Protein AF-A0A2K3KXG5-F1 (afdb_monomer_lite)

Secondary structure (DSSP, 8-state):
--HHHHHHHHHHHHHHHHHHHHT--HHHHHHHHHHHHHHHHHHHHHH---HHHHHHHHHHHHHHHHHHHHHHHHHHHHTTHHHHHHTTTT-HHHHHHHHHHHHHH-------TT--TTHHHHHS---S-HHHHHHHHSPPPHHHHHHHHHHS-TTSPP-TTS--HHHHHH-

Sequence (171 aa):
MFILSKKLKILKDKLKIWNKDCFGNVHNHVISAEQKLHQIQIQIQHNGHTEALLNEEKLASAQYEDALNRQEVYWKEKARVNWHLEGDRNTKYFHRIAKIKSSTKFINSLQDGEHDSSLAEEVIPNLVTEETNALMTMLPSHDEIKAAVFALNKDSAPGPDGFGAFFFQHY

Radius of gyration: 31.45 Å; chains: 1; bounding box: 68×53×79 Å

Organism: Trifolium pratense (NCBI:txid57577)

Foldseek 3Di:
DPPVVVVVVVVVVVVVVVCCVPVNDLVVQLVVLVVQLVVLVVCCVPVNDDPVSVVSNVVSVVSNVVSVVVVVVVVCVVVVVVCVVPQVPPDPVVVVVVVVVCVVPDDPDDDDDPDDPPVCVVPDPPPQDPVNVVVVPDDDDPVRVVVVLQPDDQPDQDDPVRDGSVVVVPD

Structure (mmCIF, N/CA/C/O backbone):
data_AF-A0A2K3KXG5-F1
#
_entry.id   AF-A0A2K3KXG5-F1
#
loop_
_atom_site.group_PDB
_atom_site.id
_atom_site.type_symbol
_atom_site.label_atom_id
_atom_site.label_alt_id
_atom_site.label_comp_id
_atom_site.label_asym_id
_atom_site.label_entity_id
_atom_site.label_seq_id
_atom_site.pdbx_PDB_ins_code
_atom_site.Cartn_x
_atom_site.Cartn_y
_atom_site.Cartn_z
_atom_site.occupancy
_atom_site.B_iso_or_equiv
_atom_site.auth_seq_id
_atom_site.auth_comp_id
_atom_site.auth_asym_id
_atom_site.auth_atom_id
_atom_site.pdbx_PDB_model_num
ATOM 1 N N . MET A 1 1 ? 1.152 17.400 -26.419 1.00 50.75 1 MET A N 1
ATOM 2 C CA . MET A 1 1 ? 0.385 16.323 -25.744 1.00 50.75 1 MET A CA 1
ATOM 3 C C . MET A 1 1 ? 0.220 16.633 -24.248 1.00 50.75 1 MET A C 1
ATOM 5 O O . MET A 1 1 ? 1.093 16.263 -23.481 1.00 50.75 1 MET A O 1
ATOM 9 N N . PHE A 1 2 ? -0.841 17.322 -23.792 1.00 63.09 2 PHE A N 1
ATOM 10 C CA . PHE A 1 2 ? -0.910 17.755 -22.370 1.00 63.09 2 PHE A CA 1
ATOM 11 C C . PHE A 1 2 ? -2.288 17.694 -21.687 1.00 63.09 2 PHE A C 1
ATOM 13 O O . PHE A 1 2 ? -2.407 18.038 -20.514 1.00 63.09 2 PHE A O 1
ATOM 20 N N . ILE A 1 3 ? -3.346 17.235 -22.363 1.00 80.31 3 ILE A N 1
ATOM 21 C CA . ILE A 1 3 ? -4.693 17.218 -21.760 1.00 80.31 3 ILE A CA 1
ATOM 22 C C . ILE A 1 3 ? -4.778 16.173 -20.638 1.00 80.31 3 ILE A C 1
ATOM 24 O O . ILE A 1 3 ? -5.280 16.473 -19.556 1.00 80.31 3 ILE A O 1
ATOM 28 N N . LEU A 1 4 ? -4.249 14.965 -20.863 1.00 81.19 4 LEU A N 1
ATOM 29 C CA . LEU A 1 4 ? -4.287 13.887 -19.871 1.00 81.19 4 LEU A CA 1
ATOM 30 C C . LEU A 1 4 ? -3.442 14.216 -18.634 1.00 81.19 4 LEU A C 1
ATOM 32 O O . LEU A 1 4 ? -3.935 14.087 -17.518 1.00 81.19 4 LEU A O 1
ATOM 36 N N . SER A 1 5 ? -2.208 14.701 -18.807 1.00 84.31 5 SER A N 1
ATOM 37 C CA . SER A 1 5 ? -1.347 15.062 -17.671 1.00 84.31 5 SER A CA 1
ATOM 38 C C . SER A 1 5 ? -1.942 16.206 -16.844 1.00 84.31 5 SER A C 1
ATOM 40 O O . SER A 1 5 ? -1.919 16.148 -15.614 1.00 84.31 5 SER A O 1
ATOM 42 N N . LYS A 1 6 ? -2.562 17.202 -17.494 1.00 87.44 6 LYS A N 1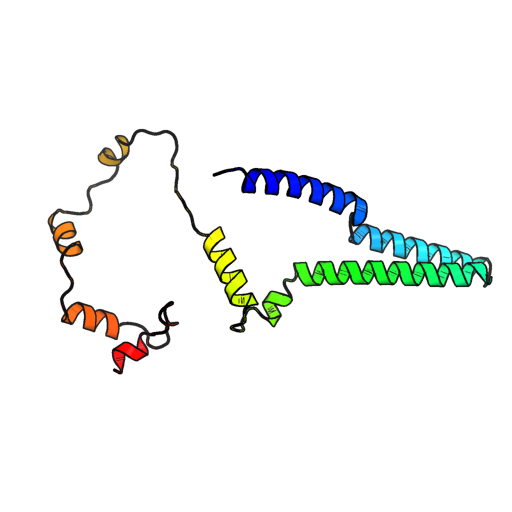
ATOM 43 C CA . LYS A 1 6 ? -3.263 18.300 -16.813 1.00 87.44 6 LYS A CA 1
ATOM 44 C C . LYS A 1 6 ? -4.486 17.801 -16.036 1.00 87.44 6 LYS A C 1
ATOM 46 O O . LYS A 1 6 ? -4.651 18.175 -14.876 1.00 87.44 6 LYS A O 1
ATOM 51 N N . LYS A 1 7 ? -5.296 16.909 -16.622 1.00 90.62 7 LYS A N 1
ATOM 52 C CA . LYS A 1 7 ? -6.433 16.269 -15.931 1.00 90.62 7 LYS A CA 1
ATOM 53 C C . LYS A 1 7 ? -5.981 15.429 -14.731 1.00 90.62 7 LYS A C 1
ATOM 55 O O . LYS A 1 7 ? -6.563 15.557 -13.658 1.00 90.62 7 LYS A O 1
ATOM 60 N N . LEU A 1 8 ? -4.918 14.635 -14.876 1.00 90.06 8 LEU A N 1
ATOM 61 C CA . LEU A 1 8 ? -4.349 13.838 -13.782 1.00 90.06 8 LEU A CA 1
ATOM 62 C C . LEU A 1 8 ? -3.800 14.714 -12.648 1.00 90.06 8 LEU A C 1
ATOM 64 O O . LEU A 1 8 ? -3.947 14.360 -11.480 1.00 90.06 8 LEU A O 1
ATOM 68 N N . LYS A 1 9 ? -3.210 15.873 -12.966 1.00 91.00 9 LYS A N 1
ATOM 69 C CA . LYS A 1 9 ? -2.715 16.820 -11.957 1.00 91.00 9 LYS A CA 1
ATOM 70 C C . LYS A 1 9 ? -3.858 17.418 -11.131 1.00 91.00 9 LYS A C 1
ATOM 72 O O . LYS A 1 9 ? -3.789 17.392 -9.909 1.00 91.00 9 LYS A O 1
ATOM 77 N N . ILE A 1 10 ? -4.934 17.854 -11.788 1.00 93.25 10 ILE A N 1
ATOM 78 C CA . ILE A 1 10 ? -6.139 18.357 -11.106 1.00 93.25 10 ILE A CA 1
ATOM 79 C C . ILE A 1 10 ? -6.761 17.262 -10.230 1.00 93.25 10 ILE A C 1
ATOM 81 O O . ILE A 1 10 ? -7.108 17.510 -9.075 1.00 93.25 10 ILE A O 1
ATOM 85 N N . LEU A 1 11 ? -6.866 16.037 -10.757 1.00 93.44 11 LEU A N 1
ATOM 86 C CA . LEU A 1 11 ? -7.389 14.896 -10.007 1.00 93.44 11 LEU A CA 1
ATOM 87 C C . LEU A 1 11 ? -6.541 14.602 -8.765 1.00 93.44 11 LEU A C 1
ATOM 89 O O . LEU A 1 11 ? -7.092 14.395 -7.689 1.00 93.44 11 LEU A O 1
ATOM 93 N N . LYS A 1 12 ? -5.209 14.630 -8.888 1.00 92.38 12 LYS A N 1
ATOM 94 C CA . LYS A 1 12 ? -4.288 14.418 -7.764 1.00 92.38 12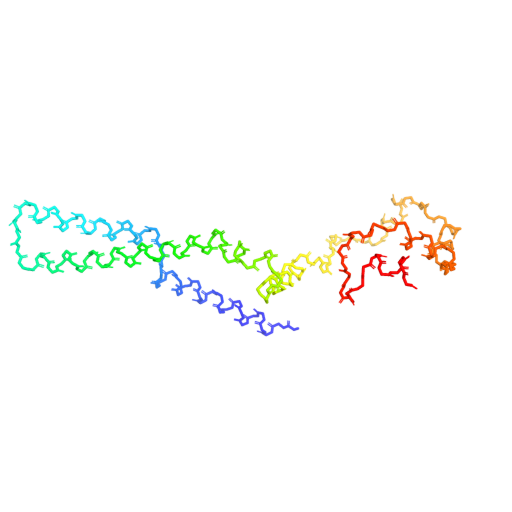 LYS A CA 1
ATOM 95 C C . LYS A 1 12 ? -4.557 15.391 -6.617 1.00 92.38 12 LYS A C 1
ATOM 97 O O . LYS A 1 12 ? -4.557 14.970 -5.464 1.00 92.38 12 LYS A O 1
ATOM 102 N N . ASP A 1 13 ? -4.795 16.664 -6.915 1.00 91.06 13 ASP A N 1
ATOM 103 C CA . ASP A 1 13 ? -5.061 17.662 -5.877 1.00 91.06 13 ASP A CA 1
ATOM 104 C C . ASP A 1 13 ? -6.420 17.432 -5.202 1.00 91.06 13 ASP A C 1
ATOM 106 O O . ASP A 1 13 ? -6.518 17.504 -3.977 1.00 91.06 13 ASP A O 1
ATOM 110 N N . LYS A 1 14 ? -7.449 17.045 -5.967 1.00 92.88 14 LYS A N 1
ATOM 111 C CA . LYS A 1 14 ? -8.751 16.651 -5.402 1.00 92.88 14 LYS A CA 1
ATOM 112 C C . LYS A 1 14 ? -8.653 15.402 -4.523 1.00 92.88 14 LYS A C 1
ATOM 114 O O . LYS A 1 14 ? -9.223 15.386 -3.437 1.00 92.88 14 LYS A O 1
ATOM 119 N N . LEU A 1 15 ? -7.881 14.399 -4.944 1.00 91.00 15 LEU A N 1
ATOM 120 C CA . LEU A 1 15 ? -7.647 13.181 -4.164 1.00 91.00 15 LEU A CA 1
ATOM 121 C C . LEU A 1 15 ? -6.873 13.453 -2.871 1.00 91.00 15 LEU A C 1
ATOM 123 O O . LEU A 1 15 ? -7.139 12.808 -1.865 1.00 91.00 15 LEU A O 1
ATOM 127 N N . LYS A 1 16 ? -5.945 14.418 -2.861 1.00 88.88 16 LYS A N 1
ATOM 128 C CA . LYS A 1 16 ? -5.244 14.818 -1.630 1.00 88.88 16 LYS A CA 1
ATOM 129 C C . LYS A 1 16 ? -6.185 15.431 -0.599 1.00 88.88 16 LYS A C 1
ATOM 131 O O . LYS A 1 16 ? -6.054 15.121 0.581 1.00 88.88 16 LYS A O 1
ATOM 136 N N . ILE A 1 17 ? -7.095 16.298 -1.045 1.00 91.06 17 ILE A N 1
ATOM 137 C CA . ILE A 1 17 ? -8.101 16.916 -0.173 1.00 91.06 17 ILE A CA 1
ATOM 138 C C . ILE A 1 17 ? -9.011 15.825 0.389 1.00 91.06 17 ILE A C 1
ATOM 140 O O . ILE A 1 17 ? -9.089 15.667 1.600 1.00 91.06 17 ILE A O 1
ATOM 144 N N . TRP A 1 18 ? -9.569 14.982 -0.484 1.00 91.69 18 TRP A N 1
ATOM 145 C CA . TRP A 1 18 ? -10.402 13.852 -0.072 1.00 91.69 18 TRP A CA 1
ATOM 146 C C . TRP A 1 18 ? -9.689 12.907 0.905 1.00 91.69 18 TRP A C 1
ATOM 148 O O . TRP A 1 18 ? -10.272 12.498 1.904 1.00 91.69 18 TRP A O 1
ATOM 158 N N . ASN A 1 19 ? -8.405 12.609 0.679 1.00 88.31 19 ASN A N 1
ATOM 159 C CA . ASN A 1 19 ? -7.619 11.790 1.597 1.00 88.31 19 ASN A CA 1
ATOM 160 C C . ASN A 1 19 ? -7.508 12.430 2.989 1.00 88.31 19 ASN A C 1
ATOM 162 O O . ASN A 1 19 ? -7.645 11.744 3.998 1.00 88.31 19 ASN A O 1
ATOM 166 N N . LYS A 1 20 ? -7.277 13.745 3.049 1.00 85.69 20 LYS A N 1
ATOM 167 C CA . LYS A 1 20 ? -7.187 14.469 4.319 1.00 85.69 20 LYS A CA 1
ATOM 168 C C . LYS A 1 20 ? -8.535 14.509 5.043 1.00 85.69 20 LYS A C 1
ATOM 170 O O . LYS A 1 20 ? -8.552 14.306 6.252 1.00 85.69 20 LYS A O 1
ATOM 175 N N . ASP A 1 21 ? -9.621 14.736 4.312 1.00 84.19 21 ASP A N 1
ATOM 176 C CA . ASP A 1 21 ? -10.955 14.916 4.888 1.00 84.19 21 ASP A CA 1
ATOM 177 C C . ASP A 1 21 ? -11.588 13.586 5.326 1.00 84.19 21 ASP A C 1
ATOM 179 O O . ASP A 1 21 ? -12.248 13.532 6.360 1.00 84.19 21 ASP A O 1
ATOM 183 N N . CYS A 1 22 ? -11.380 12.502 4.569 1.00 79.88 22 CYS A N 1
ATOM 184 C CA . CYS A 1 22 ? -11.986 11.199 4.861 1.00 79.88 22 CYS A CA 1
ATOM 185 C C . CYS A 1 22 ? -11.103 10.271 5.705 1.00 79.88 22 CYS A C 1
ATOM 187 O O . CYS A 1 22 ? -11.632 9.548 6.546 1.00 79.88 22 CYS A O 1
ATOM 189 N N . PHE A 1 23 ? -9.785 10.250 5.477 1.00 76.94 23 PHE A N 1
ATOM 190 C CA . PHE A 1 23 ? -8.878 9.298 6.141 1.00 76.94 23 PHE A CA 1
ATOM 191 C C . PHE A 1 23 ? -7.921 9.952 7.132 1.00 76.94 23 PHE A C 1
ATOM 193 O O . PHE A 1 23 ? -7.421 9.268 8.023 1.00 76.94 23 PHE A O 1
ATOM 200 N N . GLY A 1 24 ? -7.650 11.251 6.974 1.00 83.69 24 GLY A N 1
ATOM 201 C CA . GLY A 1 24 ? -6.822 12.014 7.898 1.00 83.69 24 GLY A CA 1
ATOM 202 C C . GLY A 1 24 ? -5.463 11.365 8.173 1.00 83.69 24 GLY A C 1
ATOM 203 O O . GLY A 1 24 ? -4.810 10.813 7.283 1.00 83.69 24 GLY A O 1
ATOM 204 N N . ASN A 1 25 ? -5.011 11.460 9.425 1.00 87.06 25 ASN A N 1
ATOM 205 C CA . ASN A 1 25 ? -3.826 10.746 9.889 1.00 87.06 25 ASN A CA 1
ATOM 206 C C . ASN A 1 25 ? -4.256 9.464 10.606 1.00 87.06 25 ASN A C 1
ATOM 208 O O . ASN A 1 25 ? -4.727 9.514 11.740 1.00 87.06 25 ASN A O 1
ATOM 212 N N . VAL A 1 26 ? -4.024 8.323 9.954 1.00 88.38 26 VAL A N 1
ATOM 213 C CA . VAL A 1 26 ? -4.365 6.984 10.461 1.00 88.38 26 VAL A CA 1
ATOM 214 C C . VAL A 1 26 ? -3.802 6.726 11.866 1.00 88.38 26 VAL A C 1
ATOM 216 O O . VAL A 1 26 ? -4.482 6.132 12.692 1.00 88.38 26 VAL A O 1
ATOM 219 N N . HIS A 1 27 ? -2.610 7.238 12.185 1.00 89.81 27 HIS A N 1
ATOM 220 C CA . HIS A 1 27 ? -2.001 7.075 13.512 1.00 89.81 27 HIS A CA 1
ATOM 221 C C . HIS A 1 27 ? -2.763 7.864 14.577 1.00 89.81 27 HIS A C 1
ATOM 223 O O . HIS A 1 27 ? -3.024 7.353 15.661 1.00 89.81 27 HIS A O 1
ATOM 229 N N . ASN A 1 28 ? -3.172 9.094 14.251 1.00 90.69 28 ASN A N 1
ATOM 230 C CA . ASN A 1 28 ? -3.960 9.914 15.166 1.00 90.69 28 ASN A CA 1
ATOM 231 C C . ASN A 1 28 ? -5.335 9.286 15.411 1.00 90.69 28 ASN A C 1
ATOM 233 O O . ASN A 1 28 ? -5.823 9.342 16.532 1.00 90.69 28 ASN A O 1
ATOM 237 N N . HIS A 1 29 ? -5.935 8.656 14.396 1.00 90.12 29 HIS A N 1
ATOM 238 C CA . HIS A 1 29 ? -7.206 7.949 14.558 1.00 90.12 29 HIS A CA 1
ATOM 239 C C . HIS A 1 29 ? -7.111 6.788 15.554 1.00 90.12 29 HIS A C 1
ATOM 241 O O . HIS A 1 29 ? -8.002 6.662 16.390 1.00 90.12 29 HIS A O 1
ATOM 247 N N . VAL A 1 30 ? -6.029 6.000 15.517 1.00 93.44 30 VAL A N 1
ATOM 248 C CA . VAL A 1 30 ? -5.778 4.935 16.507 1.00 93.44 30 VAL A CA 1
ATOM 249 C C . VAL A 1 30 ? -5.651 5.527 17.910 1.00 93.44 30 VAL A C 1
ATOM 251 O O . VAL A 1 30 ? -6.376 5.106 18.804 1.00 93.44 30 VAL A O 1
ATOM 254 N N . ILE A 1 31 ? -4.822 6.563 18.078 1.00 94.38 31 ILE A N 1
ATOM 255 C CA . ILE A 1 31 ? -4.610 7.223 19.378 1.00 94.38 31 ILE A CA 1
ATOM 256 C C . ILE A 1 31 ? -5.929 7.776 19.937 1.00 94.38 31 ILE A C 1
ATOM 258 O O . ILE A 1 31 ? -6.252 7.571 21.103 1.00 94.38 31 ILE A O 1
ATOM 262 N N . SER A 1 32 ? -6.722 8.469 19.116 1.00 94.06 32 SER A N 1
ATOM 263 C CA . SER A 1 32 ? -8.001 9.034 19.557 1.00 94.06 32 SER A CA 1
ATOM 264 C C . SER A 1 32 ? -9.037 7.958 19.897 1.00 94.06 32 SER A C 1
ATOM 266 O O . SER A 1 32 ? -9.796 8.130 20.852 1.00 94.06 32 SER A O 1
ATOM 268 N N . ALA A 1 33 ? -9.086 6.857 19.141 1.00 94.00 33 ALA A N 1
ATOM 269 C CA . ALA A 1 33 ? -9.995 5.747 19.419 1.00 94.00 33 ALA A CA 1
ATOM 270 C C . ALA A 1 33 ? -9.599 4.994 20.701 1.00 94.00 33 ALA A C 1
ATOM 272 O O . ALA A 1 33 ? -10.470 4.701 21.521 1.00 94.00 33 ALA A O 1
ATOM 273 N N . GLU A 1 34 ? -8.300 4.770 20.916 1.00 95.19 34 GLU A N 1
ATOM 274 C CA . GLU A 1 34 ? -7.748 4.183 22.142 1.00 95.19 34 GLU A CA 1
ATOM 275 C C . GLU A 1 34 ? -8.087 5.038 23.365 1.00 95.19 34 GLU A C 1
ATOM 277 O O . GLU A 1 34 ? -8.638 4.543 24.347 1.00 95.19 34 GLU A O 1
ATOM 282 N N . GLN A 1 35 ? -7.835 6.348 23.283 1.00 96.19 35 GLN A N 1
ATOM 283 C CA . GLN A 1 35 ? -8.158 7.289 24.354 1.00 96.19 35 GLN A CA 1
ATOM 284 C C . GLN A 1 35 ? -9.653 7.273 24.681 1.00 96.19 35 GLN A C 1
ATOM 286 O O . GLN A 1 35 ? -10.019 7.241 25.853 1.00 96.19 35 GLN A O 1
ATOM 291 N N . LYS A 1 36 ? -10.525 7.260 23.666 1.00 94.94 36 LYS A N 1
ATOM 292 C CA . LYS A 1 36 ? -11.978 7.203 23.863 1.00 94.94 36 LYS A CA 1
ATOM 293 C C . LYS A 1 36 ? -12.410 5.913 24.567 1.00 94.94 36 LYS A C 1
ATOM 295 O O . LYS A 1 36 ? -13.197 5.984 25.509 1.00 94.94 36 LYS A O 1
ATOM 300 N N . LEU A 1 37 ? -11.886 4.762 24.143 1.00 94.25 37 LEU A N 1
ATOM 301 C CA . LEU A 1 37 ? -12.158 3.478 24.791 1.00 94.25 37 LEU A CA 1
ATOM 302 C C . LEU A 1 37 ? -11.674 3.482 26.246 1.00 94.25 37 LEU A C 1
ATOM 304 O O . LEU A 1 37 ? -12.423 3.106 27.145 1.00 94.25 37 LEU A O 1
ATOM 308 N N . HIS A 1 38 ? -10.464 3.985 26.489 1.00 95.75 38 HIS A N 1
ATOM 309 C CA . HIS A 1 38 ? -9.897 4.074 27.829 1.00 95.75 38 HIS A CA 1
ATOM 310 C C . HIS A 1 38 ? -10.730 4.969 28.760 1.00 95.75 38 HIS A C 1
ATOM 312 O O . HIS A 1 38 ? -10.975 4.607 29.909 1.00 95.75 38 HIS A O 1
ATOM 318 N N . GLN A 1 39 ? -11.232 6.106 28.266 1.00 95.06 39 GLN A N 1
ATOM 319 C CA . GLN A 1 39 ? -12.122 6.974 29.046 1.00 95.06 39 GLN A CA 1
ATOM 320 C C . GLN A 1 39 ? -13.421 6.263 29.447 1.00 95.06 39 GLN A C 1
ATOM 322 O O . GLN A 1 39 ? -13.846 6.376 30.596 1.00 95.06 39 GLN A O 1
ATOM 327 N N . ILE A 1 40 ? -14.030 5.495 28.539 1.00 92.44 40 ILE A N 1
ATOM 328 C CA . ILE A 1 40 ? -15.245 4.720 28.840 1.00 92.44 40 ILE A CA 1
ATOM 329 C C . ILE A 1 40 ? -14.945 3.631 29.882 1.00 92.44 40 ILE A C 1
ATOM 331 O O . ILE A 1 40 ? -15.712 3.449 30.826 1.00 92.44 40 ILE A O 1
ATOM 335 N N . GLN A 1 41 ? -13.799 2.956 29.777 1.00 91.94 41 GLN A N 1
ATOM 336 C CA . GLN A 1 41 ? -13.375 1.950 30.758 1.00 91.94 41 GLN A CA 1
ATOM 337 C C . GLN A 1 41 ? -13.155 2.550 32.154 1.00 91.94 41 GLN A C 1
ATOM 339 O O . GLN A 1 41 ? -13.587 1.963 33.147 1.00 91.94 41 GLN A O 1
ATOM 344 N N . ILE A 1 42 ? -12.563 3.747 32.241 1.00 93.75 42 ILE A N 1
ATOM 345 C CA . ILE A 1 42 ? -12.434 4.493 33.504 1.00 93.75 42 ILE A CA 1
ATOM 346 C C . ILE A 1 42 ? -13.819 4.821 34.083 1.00 93.75 42 ILE A C 1
ATOM 348 O O . ILE A 1 42 ? -14.050 4.645 35.280 1.00 93.75 42 ILE A O 1
ATOM 352 N N . GLN A 1 43 ? -14.765 5.266 33.251 1.00 91.44 43 GLN A N 1
ATOM 353 C CA . GLN A 1 43 ? -16.132 5.553 33.702 1.00 91.44 43 GLN A CA 1
ATOM 354 C C . GLN A 1 43 ? -16.831 4.305 34.246 1.00 91.44 43 GLN A C 1
ATOM 356 O O . GLN A 1 43 ? -17.485 4.382 35.286 1.00 91.44 43 GLN A O 1
ATOM 361 N N . ILE A 1 44 ? -16.652 3.152 33.598 1.00 91.12 44 ILE A N 1
ATOM 362 C CA . ILE A 1 44 ? -17.175 1.865 34.073 1.00 91.12 44 ILE A CA 1
ATOM 363 C C . ILE A 1 44 ? -16.553 1.486 35.424 1.00 91.12 44 ILE A C 1
ATOM 365 O O . ILE A 1 44 ? -17.266 1.035 36.320 1.00 91.12 44 ILE A O 1
ATOM 369 N N . GLN A 1 45 ? -15.247 1.707 35.601 1.00 89.81 45 GLN A N 1
ATOM 370 C CA . GLN A 1 45 ? -14.549 1.406 36.852 1.00 89.81 45 GLN A CA 1
ATOM 371 C C . GLN A 1 45 ? -15.070 2.241 38.034 1.00 89.81 45 GLN A C 1
ATOM 373 O O . GLN A 1 45 ? -15.173 1.722 39.145 1.00 89.81 45 GLN A O 1
ATOM 378 N N . HIS A 1 46 ? -15.398 3.517 37.812 1.00 89.75 46 HIS A N 1
ATOM 379 C CA . HIS A 1 46 ? -15.877 4.409 38.874 1.00 89.75 46 HIS A CA 1
ATOM 380 C C . HIS A 1 46 ? -17.387 4.318 39.128 1.00 89.75 46 HIS A C 1
ATOM 382 O O . HIS A 1 46 ? -17.806 4.360 40.284 1.00 89.75 46 HIS A O 1
ATOM 388 N N . ASN A 1 47 ? -18.199 4.190 38.076 1.00 84.31 47 ASN A N 1
ATOM 389 C CA . ASN A 1 47 ? -19.660 4.295 38.169 1.00 84.31 47 ASN A CA 1
ATOM 390 C C . ASN A 1 47 ? -20.369 2.929 38.139 1.00 84.31 47 ASN A C 1
ATOM 392 O O . ASN A 1 47 ? -21.584 2.865 38.330 1.00 84.31 47 ASN A O 1
ATOM 396 N N . GLY A 1 48 ? -19.629 1.840 37.909 1.00 80.00 48 GLY A N 1
ATOM 397 C CA . GLY A 1 48 ? -20.169 0.493 37.757 1.00 80.00 48 GLY A CA 1
ATOM 398 C C . GLY A 1 48 ? -20.778 0.232 36.375 1.00 80.00 48 GLY A C 1
ATOM 399 O O . GLY A 1 48 ? -20.917 1.116 35.528 1.00 80.00 48 GLY A O 1
ATOM 400 N N . HIS A 1 49 ? -21.149 -1.025 36.127 1.00 81.44 49 HIS A N 1
ATOM 401 C CA . HIS A 1 49 ? -21.693 -1.449 34.837 1.00 81.44 49 HIS A CA 1
ATOM 402 C C . HIS A 1 49 ? -23.153 -1.010 34.669 1.00 81.44 49 HIS A C 1
ATOM 404 O O . HIS A 1 49 ? -24.062 -1.594 35.253 1.00 81.44 49 HIS A O 1
ATOM 410 N N . THR A 1 50 ? -23.376 -0.008 33.819 1.00 89.25 50 THR A N 1
ATOM 411 C CA . THR A 1 50 ? -24.705 0.338 33.290 1.00 89.25 50 THR A CA 1
ATOM 412 C C . THR A 1 50 ? -24.833 -0.195 31.863 1.00 89.25 50 THR A C 1
ATOM 414 O O . THR A 1 50 ? -23.857 -0.188 31.116 1.00 89.25 50 THR A O 1
ATOM 417 N N . GLU A 1 51 ? -26.027 -0.623 31.451 1.00 88.31 51 GLU A N 1
ATOM 418 C CA . GLU A 1 51 ? -26.274 -1.157 30.100 1.00 88.31 51 GLU A CA 1
ATOM 419 C C . GLU A 1 51 ? -25.862 -0.175 28.985 1.00 88.31 51 GLU A C 1
ATOM 421 O O . GLU A 1 51 ? -25.270 -0.577 27.984 1.00 88.31 51 GLU A O 1
ATOM 426 N N . ALA A 1 52 ? -26.087 1.127 29.193 1.00 90.06 52 ALA A N 1
ATOM 427 C CA . ALA A 1 52 ? -25.638 2.178 28.282 1.00 90.06 52 ALA A CA 1
ATOM 428 C C . ALA A 1 52 ? -24.106 2.203 28.123 1.00 90.06 52 ALA A C 1
ATOM 430 O O . ALA A 1 52 ? -23.612 2.163 26.999 1.00 90.06 52 ALA A O 1
ATOM 431 N N . LEU A 1 53 ? -23.357 2.178 29.233 1.00 89.38 53 LEU A N 1
ATOM 432 C CA . LEU A 1 53 ? -21.888 2.175 29.217 1.00 89.38 53 LEU A CA 1
ATOM 433 C C . LEU A 1 53 ? -21.322 0.901 28.580 1.00 89.38 53 LEU A C 1
ATOM 435 O O . LEU A 1 53 ? -20.325 0.962 27.868 1.00 89.38 53 LEU A O 1
ATOM 439 N N . LEU A 1 54 ? -21.977 -0.245 28.784 1.00 88.19 54 LEU A N 1
ATOM 440 C CA . LEU A 1 54 ? -21.577 -1.507 28.159 1.00 88.19 54 LEU A CA 1
ATOM 441 C C . LEU A 1 54 ? -21.740 -1.462 26.629 1.00 88.19 54 LEU A C 1
ATOM 443 O O . LEU A 1 54 ? -20.911 -1.986 25.886 1.00 88.19 54 LEU A O 1
ATOM 447 N N . ASN A 1 55 ? -22.812 -0.834 26.141 1.00 92.31 55 ASN A N 1
ATOM 448 C CA . ASN A 1 55 ? -23.028 -0.648 24.707 1.00 92.31 55 ASN A CA 1
ATOM 449 C C . ASN A 1 55 ? -22.049 0.374 24.111 1.00 92.31 55 ASN A C 1
ATOM 451 O O . ASN A 1 55 ? -21.533 0.155 23.012 1.00 92.31 55 ASN A O 1
ATOM 455 N N . GLU A 1 56 ? -21.753 1.456 24.834 1.00 92.31 56 GLU A N 1
ATOM 456 C CA . GLU A 1 56 ? -20.744 2.438 24.427 1.00 92.31 56 GLU A CA 1
ATOM 457 C C . GLU A 1 56 ? -19.337 1.836 24.370 1.00 92.31 56 GLU A C 1
ATOM 459 O O . GLU A 1 56 ? -18.613 2.083 23.405 1.00 92.31 56 GLU A O 1
ATOM 464 N N . GLU A 1 57 ? -18.967 0.999 25.341 1.00 93.75 57 GLU A N 1
ATOM 465 C CA . GLU A 1 57 ? -17.691 0.281 25.346 1.00 93.75 57 GLU A CA 1
ATOM 466 C C . GLU A 1 57 ? -17.576 -0.649 24.134 1.00 93.75 57 GLU A C 1
ATOM 468 O O . GLU A 1 57 ? -16.579 -0.598 23.412 1.00 93.75 57 GLU A O 1
ATOM 473 N N . LYS A 1 58 ? -18.613 -1.450 23.849 1.00 94.69 58 LYS A N 1
ATOM 474 C CA . LYS A 1 58 ? -18.635 -2.325 22.664 1.00 94.69 58 LYS A CA 1
ATOM 475 C C . LYS A 1 58 ? -18.439 -1.534 21.373 1.00 94.69 58 LYS A C 1
ATOM 477 O O . LYS A 1 58 ? -17.652 -1.940 20.518 1.00 94.69 58 LYS A O 1
ATOM 482 N N . LEU A 1 59 ? -19.130 -0.402 21.232 1.00 95.31 59 LEU A N 1
ATOM 483 C CA . LEU A 1 59 ? -19.003 0.452 20.053 1.00 95.31 59 LEU A CA 1
ATOM 484 C C . LEU A 1 59 ? -17.601 1.067 19.949 1.00 95.31 59 LEU A C 1
ATOM 486 O O . LEU A 1 59 ? -17.022 1.088 18.863 1.00 95.31 59 LEU A O 1
ATOM 490 N N . ALA A 1 60 ? -17.047 1.559 21.058 1.00 94.62 60 ALA A N 1
ATOM 491 C CA . ALA A 1 60 ? -15.704 2.132 21.094 1.00 94.62 60 ALA A CA 1
ATOM 492 C C . ALA A 1 60 ? -14.623 1.082 20.796 1.00 94.62 60 ALA A C 1
ATOM 494 O O . ALA A 1 60 ? -13.679 1.378 20.067 1.00 94.62 60 ALA A O 1
ATOM 495 N N . SER A 1 61 ? -14.797 -0.146 21.286 1.00 95.75 61 SER A N 1
ATOM 496 C CA . SER A 1 61 ? -13.914 -1.278 21.000 1.00 95.75 61 SER A CA 1
ATOM 497 C C . SER A 1 61 ? -13.912 -1.622 19.508 1.00 95.75 61 SER A C 1
ATOM 499 O O . SER A 1 61 ? -12.852 -1.660 18.888 1.00 95.75 61 SER A O 1
ATOM 501 N N . ALA A 1 62 ? -15.094 -1.724 18.888 1.00 96.75 62 ALA A N 1
ATOM 502 C CA . ALA A 1 62 ? -15.207 -1.945 17.445 1.00 96.75 62 ALA A CA 1
ATOM 503 C C . ALA A 1 62 ? -14.578 -0.801 16.620 1.00 96.75 62 ALA A C 1
ATOM 505 O O . ALA A 1 62 ? -13.929 -1.043 15.604 1.00 96.75 62 ALA A O 1
ATOM 506 N N . GLN A 1 63 ? -14.736 0.454 17.061 1.00 94.94 63 GLN A N 1
ATOM 507 C CA . GLN A 1 63 ? -14.102 1.615 16.418 1.00 94.94 63 GLN A CA 1
ATOM 508 C C . GLN A 1 63 ? -12.573 1.579 16.533 1.00 94.94 63 GLN A C 1
ATOM 510 O O . GLN A 1 63 ? -11.877 1.944 15.584 1.00 94.94 63 GLN A O 1
ATOM 515 N N . TYR A 1 64 ? -12.049 1.149 17.680 1.00 95.44 64 TYR A N 1
ATOM 516 C CA . TYR A 1 64 ? -10.615 1.003 17.898 1.00 95.44 64 TYR A CA 1
ATOM 517 C C . TYR A 1 64 ? -10.023 -0.128 17.047 1.00 95.44 64 TYR A C 1
ATOM 519 O O . TYR A 1 64 ? -8.999 0.073 16.393 1.00 95.44 64 TYR A O 1
ATOM 527 N N . GLU A 1 65 ? -10.703 -1.272 16.970 1.00 96.19 65 GLU A N 1
ATOM 528 C CA . GLU A 1 65 ? -10.302 -2.397 16.120 1.00 96.19 65 GLU A CA 1
ATOM 529 C C . GLU A 1 65 ? -10.276 -2.011 14.631 1.00 96.19 65 GLU A C 1
ATOM 531 O O . GLU A 1 65 ? -9.302 -2.289 13.929 1.00 96.19 65 GLU A O 1
ATOM 536 N N . ASP A 1 66 ? -11.292 -1.293 14.142 1.00 94.31 66 ASP A N 1
ATOM 537 C CA . ASP A 1 66 ? -11.305 -0.779 12.767 1.00 94.31 66 ASP A CA 1
ATOM 538 C C . ASP A 1 66 ? -10.145 0.204 12.506 1.00 94.31 66 ASP A C 1
ATOM 540 O O . ASP A 1 66 ? -9.481 0.135 11.467 1.00 94.31 66 ASP A O 1
ATOM 544 N N . ALA A 1 67 ? -9.830 1.086 13.461 1.00 94.06 67 ALA A N 1
ATOM 545 C CA . ALA A 1 67 ? -8.686 1.991 13.346 1.00 94.06 67 ALA A CA 1
ATOM 546 C C . ALA A 1 67 ? -7.345 1.232 13.281 1.00 94.06 67 ALA A C 1
ATOM 548 O O . ALA A 1 67 ? -6.494 1.570 12.449 1.00 94.06 67 ALA A O 1
ATOM 549 N N . LEU A 1 68 ? -7.171 0.190 14.102 1.00 94.06 68 LEU A N 1
ATOM 550 C CA . LEU A 1 68 ? -5.989 -0.679 14.078 1.00 94.06 68 LEU A CA 1
ATOM 551 C C . LEU A 1 68 ? -5.859 -1.430 12.751 1.00 94.06 68 LEU A C 1
ATOM 553 O O . LEU A 1 68 ? -4.785 -1.415 12.149 1.00 94.06 68 LEU A O 1
ATOM 557 N N . ASN A 1 69 ? -6.949 -2.009 12.244 1.00 94.75 69 ASN A N 1
ATOM 558 C CA . ASN A 1 69 ? -6.961 -2.704 10.954 1.00 94.75 69 ASN A CA 1
ATOM 559 C C . ASN A 1 69 ? -6.523 -1.777 9.811 1.00 94.75 69 ASN A C 1
ATOM 561 O O . ASN A 1 69 ? -5.702 -2.148 8.967 1.00 94.75 69 ASN A O 1
ATOM 565 N N . ARG A 1 70 ? -7.002 -0.528 9.799 1.00 91.69 70 ARG A N 1
ATOM 566 C CA . ARG A 1 70 ? -6.563 0.476 8.814 1.00 91.69 70 ARG A CA 1
ATOM 567 C C . ARG A 1 70 ? -5.071 0.791 8.940 1.00 91.69 70 ARG A C 1
ATOM 569 O O . ARG A 1 70 ? -4.389 0.925 7.922 1.00 91.69 70 ARG A O 1
ATOM 576 N N . GLN A 1 71 ? -4.555 0.903 10.164 1.00 92.06 71 GLN A N 1
ATOM 577 C CA . GLN A 1 71 ? -3.129 1.128 10.407 1.00 92.06 71 GLN A CA 1
ATOM 578 C C . GLN A 1 71 ? -2.274 -0.065 9.957 1.00 92.06 71 GLN A C 1
ATOM 580 O O . GLN A 1 71 ? -1.219 0.129 9.350 1.00 92.06 71 GLN A O 1
ATOM 585 N N . GLU A 1 72 ? -2.736 -1.290 10.195 1.00 92.25 72 GLU A N 1
ATOM 586 C CA . GLU A 1 72 ? -2.064 -2.508 9.748 1.00 92.25 72 GLU A CA 1
ATOM 587 C C . GLU A 1 72 ? -1.979 -2.562 8.217 1.00 92.25 72 GLU A C 1
ATOM 589 O O . GLU A 1 72 ? -0.902 -2.792 7.662 1.00 92.25 72 GLU A O 1
ATOM 594 N N . VAL A 1 73 ? -3.087 -2.290 7.518 1.00 90.75 73 VAL A N 1
ATOM 595 C CA . VAL A 1 73 ? -3.113 -2.225 6.046 1.00 90.75 73 VAL A CA 1
ATOM 596 C C . VAL A 1 73 ? -2.138 -1.165 5.530 1.00 90.75 73 VAL A C 1
ATOM 598 O O . VAL A 1 73 ? -1.341 -1.450 4.634 1.00 90.75 73 VAL A O 1
ATOM 601 N N . TYR A 1 74 ? -2.126 0.024 6.140 1.00 90.38 74 TYR A N 1
ATOM 602 C CA . TYR A 1 74 ? -1.173 1.082 5.799 1.00 90.38 74 TYR A CA 1
ATOM 603 C C . TYR A 1 74 ? 0.289 0.614 5.929 1.00 90.38 74 TYR A C 1
ATOM 605 O O . TYR A 1 74 ? 1.110 0.859 5.035 1.00 90.38 74 TYR A O 1
ATOM 613 N N . TRP A 1 75 ? 0.629 -0.098 7.008 1.00 89.00 75 TRP A N 1
ATOM 614 C CA . TRP A 1 75 ? 1.981 -0.624 7.204 1.00 89.00 75 TRP A CA 1
ATOM 615 C C . TRP A 1 75 ? 2.325 -1.772 6.257 1.00 89.00 75 TRP A C 1
ATOM 617 O O . TRP A 1 75 ? 3.449 -1.802 5.753 1.00 89.00 75 TRP A O 1
ATOM 627 N N . LYS A 1 76 ? 1.379 -2.662 5.937 1.00 89.31 76 LYS A N 1
ATOM 628 C CA . LYS A 1 76 ? 1.569 -3.723 4.928 1.00 89.31 76 LYS A CA 1
ATOM 629 C C . LYS A 1 76 ? 1.930 -3.140 3.562 1.00 89.31 76 LYS A C 1
ATOM 631 O O . LYS A 1 76 ? 2.857 -3.622 2.902 1.00 89.31 76 LYS A O 1
ATOM 636 N N . GLU A 1 77 ? 1.249 -2.071 3.151 1.00 86.44 77 GLU A N 1
ATOM 637 C CA . GLU A 1 77 ? 1.574 -1.366 1.908 1.00 86.44 77 GLU A CA 1
ATOM 638 C C . GLU A 1 77 ? 2.957 -0.706 1.971 1.00 86.44 77 GLU A C 1
ATOM 640 O O . GLU A 1 77 ? 3.769 -0.868 1.052 1.00 86.44 77 GLU A O 1
ATOM 645 N N . LYS A 1 78 ? 3.265 -0.000 3.067 1.00 85.62 78 LYS A N 1
ATOM 646 C CA . LYS A 1 78 ? 4.564 0.667 3.269 1.00 85.62 78 LYS A CA 1
ATOM 647 C C . LYS A 1 78 ? 5.739 -0.304 3.292 1.00 85.62 78 LYS A C 1
ATOM 649 O O . LYS A 1 78 ? 6.768 -0.011 2.684 1.00 85.62 78 LYS A O 1
ATOM 654 N N . ALA A 1 79 ? 5.567 -1.455 3.933 1.00 83.75 79 ALA A N 1
ATOM 655 C CA . ALA A 1 79 ? 6.545 -2.535 3.979 1.00 83.75 79 ALA A CA 1
ATOM 656 C C . ALA A 1 79 ? 6.670 -3.290 2.643 1.00 83.75 79 ALA A C 1
ATOM 658 O O . ALA A 1 79 ? 7.510 -4.176 2.520 1.00 83.75 79 ALA A O 1
ATOM 659 N N . ARG A 1 80 ? 5.868 -2.939 1.624 1.00 84.12 80 ARG A N 1
ATOM 660 C CA . ARG A 1 80 ? 5.866 -3.572 0.296 1.00 84.12 80 ARG A CA 1
ATOM 661 C C . ARG A 1 80 ? 5.678 -5.089 0.366 1.00 84.12 80 ARG A C 1
ATOM 663 O O . ARG A 1 80 ? 6.295 -5.821 -0.405 1.00 84.12 80 ARG A O 1
ATOM 670 N N . VAL A 1 81 ? 4.786 -5.560 1.237 1.00 82.81 81 VAL A N 1
ATOM 671 C CA . VAL A 1 81 ? 4.534 -6.999 1.438 1.00 82.81 81 VAL A CA 1
ATOM 672 C C . VAL A 1 81 ? 4.226 -7.718 0.117 1.00 82.81 81 VAL A C 1
ATOM 674 O O . VAL A 1 81 ? 4.780 -8.781 -0.141 1.00 82.81 81 VAL A O 1
ATOM 677 N N . ASN A 1 82 ? 3.455 -7.103 -0.785 1.00 78.31 82 ASN A N 1
ATOM 678 C CA . ASN A 1 82 ? 3.162 -7.693 -2.099 1.00 78.31 82 ASN A CA 1
ATOM 679 C C . ASN A 1 82 ? 4.413 -7.872 -2.972 1.00 78.31 82 ASN A C 1
ATOM 681 O O . ASN A 1 82 ? 4.501 -8.837 -3.721 1.00 78.31 82 ASN A O 1
ATOM 685 N N . TRP A 1 83 ? 5.408 -6.988 -2.865 1.00 79.00 83 TRP A N 1
ATOM 686 C CA . TRP A 1 83 ? 6.693 -7.201 -3.531 1.00 79.00 83 TRP A CA 1
ATOM 687 C C . TRP A 1 83 ? 7.449 -8.386 -2.927 1.00 79.00 83 TRP A C 1
ATOM 689 O O . TRP A 1 83 ? 8.024 -9.165 -3.673 1.00 79.00 83 TRP A O 1
ATOM 699 N N . HIS A 1 84 ? 7.415 -8.573 -1.608 1.00 73.88 84 HIS A N 1
ATOM 700 C CA . HIS A 1 84 ? 8.028 -9.750 -0.988 1.00 73.88 84 HIS A CA 1
ATOM 701 C C . HIS A 1 84 ? 7.314 -11.062 -1.343 1.00 73.88 84 HIS A C 1
ATOM 703 O O . HIS A 1 84 ? 7.974 -12.080 -1.514 1.00 73.88 84 HIS A O 1
ATOM 709 N N . LEU A 1 85 ? 5.987 -11.048 -1.495 1.00 79.12 85 LEU A N 1
ATOM 710 C CA . LEU A 1 85 ? 5.207 -12.251 -1.812 1.00 79.12 85 LEU A CA 1
ATOM 711 C C . LEU A 1 85 ? 5.207 -12.603 -3.308 1.00 79.12 85 LEU A C 1
ATOM 713 O O . LEU A 1 85 ? 5.256 -13.779 -3.674 1.00 79.12 85 LEU A O 1
ATOM 717 N N . GLU A 1 86 ? 5.124 -11.595 -4.176 1.00 76.94 86 GLU A N 1
ATOM 718 C CA . GLU A 1 86 ? 4.898 -11.778 -5.615 1.00 76.94 86 GLU A CA 1
ATOM 719 C C . GLU A 1 86 ? 6.045 -11.269 -6.495 1.00 76.94 86 GLU A C 1
ATOM 721 O O . GLU A 1 86 ? 6.030 -11.524 -7.699 1.00 76.94 86 GLU A O 1
ATOM 726 N N . GLY A 1 87 ? 7.011 -10.537 -5.934 1.00 74.38 87 GLY A N 1
ATOM 727 C CA . GLY A 1 87 ? 8.054 -9.833 -6.684 1.00 74.38 87 GLY A CA 1
ATOM 728 C C . GLY A 1 87 ? 9.198 -10.716 -7.171 1.00 74.38 87 GLY A C 1
ATOM 729 O O . GLY A 1 87 ? 9.642 -10.519 -8.290 1.00 74.38 87 GLY A O 1
ATOM 730 N N . ASP A 1 88 ? 9.641 -11.711 -6.402 1.00 72.50 88 ASP A N 1
ATOM 731 C CA . ASP A 1 88 ? 10.719 -12.616 -6.856 1.00 72.50 88 ASP A CA 1
ATOM 732 C C . ASP A 1 88 ? 10.192 -13.760 -7.736 1.00 72.50 88 ASP A C 1
ATOM 734 O O . ASP A 1 88 ? 10.941 -14.483 -8.391 1.00 72.50 88 ASP A O 1
ATOM 738 N N . ARG A 1 89 ? 8.869 -13.920 -7.778 1.00 73.81 89 ARG A N 1
ATOM 739 C CA . ARG A 1 89 ? 8.186 -14.866 -8.656 1.00 73.81 89 ARG A CA 1
ATOM 740 C C . ARG A 1 89 ? 7.887 -14.180 -9.983 1.00 73.81 89 ARG A C 1
ATOM 742 O O . ARG A 1 89 ? 7.568 -12.996 -10.012 1.00 73.81 89 ARG A O 1
ATOM 749 N N . ASN A 1 90 ? 7.888 -14.942 -11.076 1.00 81.00 90 ASN A N 1
ATOM 750 C CA . ASN A 1 90 ? 7.593 -14.445 -12.424 1.00 81.00 90 ASN A CA 1
ATOM 751 C C . ASN A 1 90 ? 6.090 -14.140 -12.630 1.00 81.00 90 ASN A C 1
ATOM 753 O O . ASN A 1 90 ? 5.418 -14.674 -13.511 1.00 81.00 90 ASN A O 1
ATOM 757 N N . THR A 1 91 ? 5.516 -13.344 -11.732 1.00 87.00 91 THR A N 1
ATOM 758 C CA . THR A 1 91 ? 4.099 -13.008 -11.689 1.00 87.00 91 THR A CA 1
ATOM 759 C C . THR A 1 91 ? 3.806 -11.805 -12.579 1.00 87.00 91 THR A C 1
ATOM 761 O O . THR A 1 91 ? 4.667 -10.982 -12.904 1.00 87.00 91 THR A O 1
ATOM 764 N N . LYS A 1 92 ? 2.524 -11.628 -12.917 1.00 86.44 92 LYS A N 1
ATOM 765 C CA . LYS A 1 92 ? 2.051 -10.405 -13.586 1.00 86.44 92 LYS A CA 1
ATOM 766 C C . LYS A 1 92 ? 2.375 -9.144 -12.772 1.00 86.44 92 LYS A C 1
ATOM 768 O O . LYS A 1 92 ? 2.587 -8.084 -13.361 1.00 86.44 92 LYS A O 1
ATOM 773 N N . TYR A 1 93 ? 2.408 -9.251 -11.441 1.00 83.62 93 TYR A N 1
ATOM 774 C CA . TYR A 1 93 ? 2.771 -8.157 -10.546 1.00 83.62 93 TYR A CA 1
ATOM 775 C C . TYR A 1 93 ? 4.240 -7.755 -10.720 1.00 83.62 93 TYR A C 1
ATOM 777 O O . TYR A 1 93 ? 4.510 -6.577 -10.977 1.00 83.62 93 TYR A O 1
ATOM 785 N N . PHE A 1 94 ? 5.168 -8.720 -10.685 1.00 84.38 94 PHE A N 1
ATOM 786 C CA . PHE A 1 94 ? 6.596 -8.480 -10.915 1.00 84.38 94 PHE A CA 1
ATOM 787 C C . PHE A 1 94 ? 6.841 -7.746 -12.236 1.00 84.38 94 PHE A C 1
ATOM 789 O O . PHE A 1 94 ? 7.406 -6.649 -12.241 1.00 84.38 94 PHE A O 1
ATOM 796 N N . HIS A 1 95 ? 6.336 -8.287 -13.350 1.00 88.00 95 HIS A N 1
ATOM 797 C CA . HIS A 1 95 ? 6.549 -7.687 -14.669 1.00 88.00 95 HIS A CA 1
ATOM 798 C C . HIS A 1 95 ? 5.956 -6.280 -14.788 1.00 88.00 95 HIS A C 1
ATOM 800 O O . HIS A 1 95 ? 6.565 -5.393 -15.393 1.00 88.00 95 HIS A O 1
ATOM 806 N N . ARG A 1 96 ? 4.785 -6.034 -14.183 1.00 86.38 96 ARG A N 1
ATOM 807 C CA . ARG A 1 96 ? 4.170 -4.700 -14.163 1.00 86.38 96 ARG A CA 1
ATOM 808 C C . ARG A 1 96 ? 5.048 -3.698 -13.414 1.00 86.38 96 ARG A C 1
ATOM 810 O O . ARG A 1 96 ? 5.301 -2.610 -13.931 1.00 86.38 96 ARG A O 1
ATOM 817 N N . ILE A 1 97 ? 5.523 -4.054 -12.222 1.00 85.38 97 ILE A N 1
ATOM 818 C CA . ILE A 1 97 ? 6.384 -3.182 -11.414 1.00 85.38 97 ILE A CA 1
ATOM 819 C C . ILE A 1 97 ? 7.743 -2.965 -12.090 1.00 85.38 97 ILE A C 1
ATOM 821 O O . ILE A 1 97 ? 8.229 -1.834 -12.103 1.00 85.38 97 ILE A O 1
ATOM 825 N N . ALA A 1 98 ? 8.340 -4.000 -12.687 1.00 84.56 98 ALA A N 1
ATOM 826 C CA . ALA A 1 98 ? 9.591 -3.893 -13.439 1.00 84.56 98 ALA A CA 1
ATOM 827 C C . ALA A 1 98 ? 9.459 -2.915 -14.618 1.00 84.56 98 ALA A C 1
ATOM 829 O O . ALA A 1 98 ? 10.297 -2.025 -14.775 1.00 84.56 98 ALA A O 1
ATOM 830 N N . LYS A 1 99 ? 8.357 -2.997 -15.377 1.00 87.06 99 LYS A N 1
ATOM 831 C CA . LYS A 1 99 ? 8.053 -2.066 -16.473 1.00 87.06 99 LYS A CA 1
ATOM 832 C C . LYS A 1 99 ? 7.896 -0.622 -15.988 1.00 87.06 99 LYS A C 1
ATOM 834 O O . LYS A 1 99 ? 8.464 0.284 -16.594 1.00 87.06 99 LYS A O 1
ATOM 839 N N . ILE A 1 100 ? 7.172 -0.399 -14.885 1.00 85.62 100 ILE A N 1
ATOM 840 C CA . ILE A 1 100 ? 7.029 0.939 -14.282 1.00 85.62 100 ILE A CA 1
ATOM 841 C C . ILE A 1 100 ? 8.400 1.474 -13.858 1.00 85.62 100 ILE A C 1
ATOM 843 O O . ILE A 1 100 ? 8.756 2.585 -14.239 1.00 85.62 100 ILE A O 1
ATOM 847 N N . LYS A 1 101 ? 9.191 0.679 -13.122 1.00 84.69 101 LYS A N 1
ATOM 848 C CA . LYS A 1 101 ? 10.535 1.069 -12.667 1.00 84.69 101 LYS A CA 1
ATOM 849 C C . LYS A 1 101 ? 11.436 1.431 -13.847 1.00 84.69 101 LYS A C 1
ATOM 851 O O . LYS A 1 101 ? 12.045 2.495 -13.810 1.00 84.69 101 LYS A O 1
ATOM 856 N N . SER A 1 102 ? 11.480 0.590 -14.881 1.00 82.00 102 SER A N 1
ATOM 857 C CA . SER A 1 102 ? 12.253 0.837 -16.104 1.00 82.00 102 SER A CA 1
ATOM 858 C C . SER A 1 102 ? 11.837 2.152 -16.769 1.00 82.00 102 SER A C 1
ATOM 860 O O . SER A 1 102 ? 12.686 3.006 -16.990 1.00 82.00 102 SER A O 1
ATOM 862 N N . SER A 1 103 ? 10.533 2.387 -16.951 1.00 80.44 103 SER A N 1
ATOM 863 C CA . SER A 1 103 ? 10.025 3.635 -17.536 1.00 80.44 103 SER A CA 1
ATOM 864 C C . SER A 1 103 ? 10.330 4.875 -16.686 1.00 80.44 103 SER A C 1
ATOM 866 O O . SER A 1 103 ? 10.6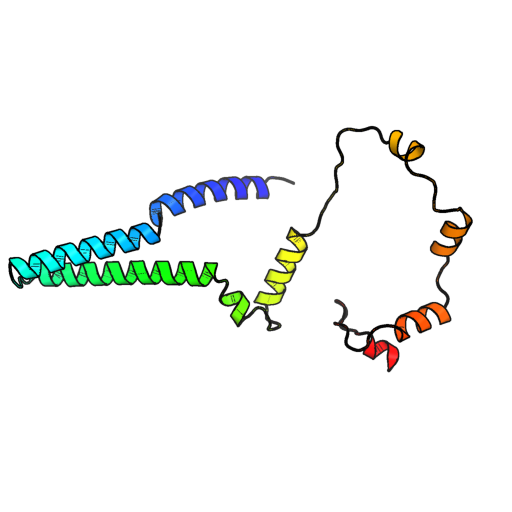52 5.918 -17.241 1.00 80.44 103 SER A O 1
ATOM 868 N N . THR A 1 104 ? 10.247 4.785 -15.355 1.00 78.00 104 THR A N 1
ATOM 869 C CA . THR A 1 104 ? 10.525 5.929 -14.462 1.00 78.00 104 THR A CA 1
ATOM 870 C C . THR A 1 104 ? 12.009 6.235 -14.293 1.00 78.00 104 THR A C 1
ATOM 872 O O . THR A 1 104 ? 12.358 7.367 -13.978 1.00 78.00 104 THR A O 1
ATOM 875 N N . LYS A 1 105 ? 12.876 5.231 -14.464 1.00 74.94 105 LYS A N 1
ATOM 876 C CA . LYS A 1 105 ? 14.336 5.383 -14.385 1.00 74.94 105 LYS A CA 1
ATOM 877 C C . LYS A 1 105 ? 14.966 5.742 -15.726 1.00 74.94 105 LYS A C 1
ATOM 879 O O . LYS A 1 105 ? 16.158 6.021 -15.774 1.00 74.94 105 LYS A O 1
ATOM 884 N N . PHE A 1 106 ? 14.186 5.703 -16.799 1.00 76.31 106 PHE A N 1
ATOM 885 C CA . PHE A 1 106 ? 14.662 6.053 -18.118 1.00 76.31 106 PHE A CA 1
ATOM 886 C C . PHE A 1 106 ? 14.895 7.568 -18.188 1.00 76.31 106 PHE A C 1
ATOM 888 O O . PHE A 1 106 ? 13.958 8.364 -18.092 1.00 76.31 106 PHE A O 1
ATOM 895 N N . ILE A 1 107 ? 16.161 7.964 -18.308 1.00 70.38 107 ILE A N 1
ATOM 896 C CA . ILE A 1 107 ? 16.554 9.358 -18.506 1.00 70.38 107 ILE A CA 1
ATOM 897 C C . ILE A 1 107 ? 16.249 9.699 -19.966 1.00 70.38 107 ILE A C 1
ATOM 899 O O . ILE A 1 107 ? 16.949 9.258 -20.869 1.00 70.38 107 ILE A O 1
ATOM 903 N N . ASN A 1 108 ? 15.171 10.451 -20.196 1.00 64.50 108 ASN A N 1
ATOM 904 C CA . ASN A 1 108 ? 14.733 10.822 -21.548 1.00 64.50 108 ASN A CA 1
ATOM 905 C C . ASN A 1 108 ? 15.625 11.889 -22.208 1.00 64.50 108 ASN A C 1
ATOM 907 O O . ASN A 1 108 ? 15.599 12.028 -23.425 1.00 64.50 108 ASN A O 1
ATOM 911 N N . SER A 1 109 ? 16.356 12.681 -21.424 1.00 58.84 109 SER A N 1
ATOM 912 C CA . SER A 1 109 ? 17.252 13.733 -21.909 1.00 58.84 109 SER A CA 1
ATOM 913 C C . SER A 1 109 ? 18.152 14.190 -20.762 1.00 58.84 109 SER A C 1
ATOM 915 O O . SER A 1 109 ? 17.707 14.291 -19.617 1.00 58.84 109 SER A O 1
ATOM 917 N N . LEU A 1 110 ? 19.419 14.444 -21.082 1.00 64.06 110 LEU A N 1
ATOM 918 C CA . LEU A 1 110 ? 20.322 15.246 -20.266 1.00 64.06 110 LEU A CA 1
ATOM 919 C C . LEU A 1 110 ? 20.294 16.659 -20.858 1.00 64.06 110 LEU A C 1
ATOM 921 O O . LEU A 1 110 ? 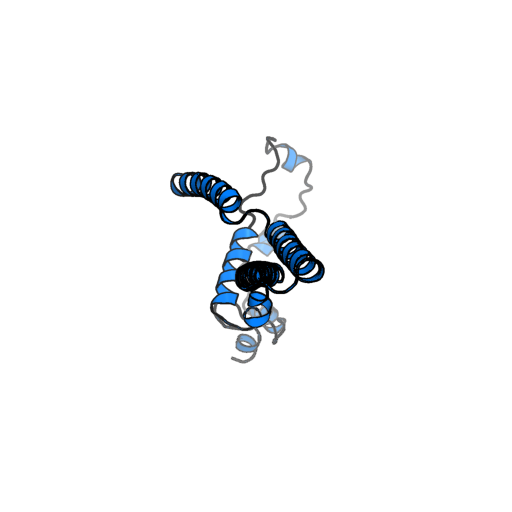20.377 16.804 -22.076 1.00 64.06 110 LEU A O 1
ATOM 925 N N . GLN A 1 111 ? 20.107 17.677 -20.024 1.00 52.91 111 GLN A N 1
ATOM 926 C CA . GLN A 1 111 ? 20.109 19.074 -20.448 1.00 52.91 111 GLN A CA 1
ATOM 927 C C . GLN A 1 111 ? 21.143 19.811 -19.603 1.00 52.91 111 GLN A C 1
ATOM 929 O O . GLN A 1 111 ? 20.991 19.884 -18.383 1.00 52.91 111 GLN A O 1
ATOM 934 N N . ASP A 1 112 ? 22.188 20.316 -20.253 1.00 57.84 112 ASP A N 1
ATOM 935 C CA . ASP A 1 112 ? 23.242 21.108 -19.625 1.00 57.84 112 ASP A CA 1
ATOM 936 C C . ASP A 1 112 ? 23.093 22.575 -20.046 1.00 57.84 112 ASP A C 1
ATOM 938 O O . ASP A 1 112 ? 23.555 22.961 -21.110 1.00 57.84 112 ASP A O 1
ATOM 942 N N . GLY A 1 113 ? 22.367 23.357 -19.236 1.00 58.78 113 GLY A N 1
ATOM 943 C CA . GLY A 1 113 ? 22.274 24.821 -19.341 1.00 58.78 113 GLY A CA 1
ATOM 944 C C . GLY A 1 113 ? 21.840 25.415 -20.693 1.00 58.78 113 GLY A C 1
ATOM 945 O O . GLY A 1 113 ? 21.533 24.721 -21.656 1.00 58.78 113 GLY A O 1
ATOM 946 N N . GLU A 1 114 ? 21.773 26.748 -20.756 1.00 65.69 114 GLU A N 1
ATOM 947 C CA . GLU A 1 114 ? 21.807 27.487 -22.025 1.00 65.69 114 GLU A CA 1
ATOM 948 C C . GLU A 1 114 ? 23.272 27.805 -22.332 1.00 65.69 114 GLU A C 1
ATOM 950 O O . GLU A 1 114 ? 23.737 28.899 -22.022 1.00 65.69 114 GLU A O 1
ATOM 955 N N . HIS A 1 115 ? 24.032 26.855 -22.878 1.00 54.72 115 HIS A N 1
ATOM 956 C CA . HIS A 1 115 ? 25.370 27.169 -23.370 1.00 54.72 115 HIS A CA 1
ATOM 957 C C . HIS A 1 115 ? 25.666 26.566 -24.741 1.00 54.72 115 HIS A C 1
ATOM 959 O O . HIS A 1 115 ? 25.330 25.432 -25.066 1.00 54.72 115 HIS A O 1
ATOM 965 N N . ASP A 1 116 ? 26.252 27.453 -25.534 1.00 56.66 116 ASP A N 1
ATOM 966 C CA . ASP A 1 116 ? 26.648 27.378 -26.924 1.00 56.66 116 ASP A CA 1
ATOM 967 C C . ASP A 1 116 ? 27.516 26.144 -27.207 1.00 56.66 116 ASP A C 1
ATOM 969 O O . ASP A 1 116 ? 28.475 25.856 -26.489 1.00 56.66 116 ASP A O 1
ATOM 973 N N . SER A 1 117 ? 27.184 25.416 -28.274 1.00 54.84 117 SER A N 1
ATOM 974 C CA . SER A 1 117 ? 27.803 24.137 -28.657 1.00 54.84 117 SER A CA 1
ATOM 975 C C . SER A 1 117 ? 29.269 24.270 -29.119 1.00 54.84 117 SER A C 1
ATOM 977 O O . SER A 1 117 ? 29.850 23.290 -29.577 1.00 54.84 117 SER A O 1
ATOM 979 N N . SER A 1 118 ? 29.854 25.467 -29.016 1.00 54.28 118 SER A N 1
ATOM 980 C CA . SER A 1 118 ? 31.182 25.856 -29.501 1.00 54.28 118 SER A CA 1
ATOM 981 C C . SER A 1 118 ? 32.316 25.597 -28.497 1.00 54.28 118 SER A C 1
ATOM 983 O O . SER A 1 118 ? 33.449 25.369 -28.907 1.00 54.28 118 SER A O 1
ATOM 985 N N . LEU A 1 119 ? 32.037 25.556 -27.186 1.00 53.12 119 LEU A N 1
ATOM 986 C CA . LEU A 1 119 ? 33.067 25.324 -26.154 1.00 53.12 119 LEU A CA 1
ATOM 987 C C . LEU A 1 119 ? 33.475 23.847 -26.005 1.00 53.12 119 LEU A C 1
ATOM 989 O O . LEU A 1 119 ? 34.546 23.548 -25.478 1.00 53.12 119 LEU A O 1
ATOM 993 N N . ALA A 1 120 ? 32.632 22.913 -26.453 1.00 54.53 120 ALA A N 1
ATOM 994 C CA . ALA A 1 120 ? 32.903 21.481 -26.336 1.00 54.53 120 ALA A CA 1
ATOM 995 C C . ALA A 1 120 ? 34.053 21.024 -27.255 1.00 54.53 120 ALA A C 1
ATOM 997 O O . ALA A 1 120 ? 34.807 20.131 -26.880 1.00 54.53 120 ALA A O 1
ATOM 998 N N . GLU A 1 121 ? 34.227 21.653 -28.420 1.00 54.53 121 GLU A N 1
ATOM 999 C CA . GLU A 1 121 ? 35.278 21.292 -29.382 1.00 54.53 121 GLU A CA 1
ATOM 1000 C C . GLU A 1 121 ? 36.673 21.799 -28.975 1.00 54.53 121 GLU A C 1
ATOM 1002 O O . GLU A 1 121 ? 37.668 21.171 -29.326 1.00 54.53 121 GLU A O 1
ATOM 1007 N N . GLU A 1 122 ? 36.772 22.882 -28.191 1.00 57.00 122 GLU A N 1
ATOM 1008 C CA . GLU A 1 122 ? 38.066 23.425 -27.736 1.00 57.00 122 GLU A CA 1
ATOM 1009 C C . GLU A 1 122 ? 38.598 22.764 -26.453 1.00 57.00 122 GLU A C 1
ATOM 1011 O O . GLU A 1 122 ? 39.810 22.729 -26.232 1.00 57.00 122 GLU A O 1
ATOM 1016 N N . VAL A 1 123 ? 37.715 22.237 -25.596 1.00 61.09 123 VAL A N 1
ATOM 1017 C CA . VAL A 1 123 ? 38.094 21.685 -24.278 1.00 61.09 123 VAL A CA 1
ATOM 1018 C C . VAL A 1 123 ? 38.207 20.158 -24.290 1.00 61.09 123 VAL A C 1
ATOM 1020 O O . VAL A 1 123 ? 38.922 19.595 -23.459 1.00 61.09 123 VAL A O 1
ATOM 1023 N N . ILE A 1 124 ? 37.535 19.468 -25.219 1.00 65.62 124 ILE A N 1
ATOM 1024 C CA . ILE A 1 124 ? 37.563 18.005 -25.294 1.00 65.62 124 ILE A CA 1
ATOM 1025 C C . ILE A 1 124 ? 38.695 17.576 -26.236 1.00 65.62 124 ILE A C 1
ATOM 1027 O O . ILE A 1 124 ? 38.572 17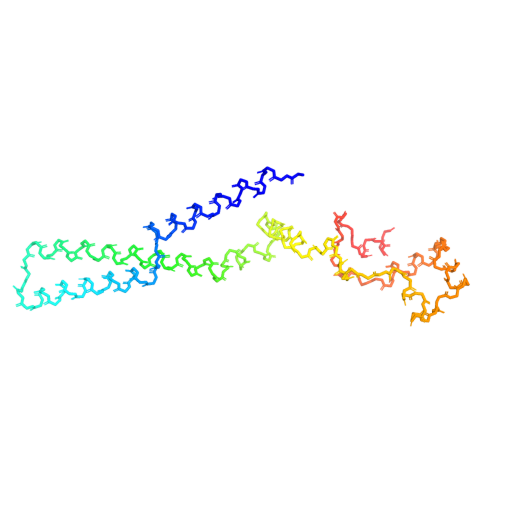.736 -27.450 1.00 65.62 124 ILE A O 1
ATOM 1031 N N . PRO A 1 125 ? 39.803 17.008 -25.722 1.00 66.19 125 PRO A N 1
ATOM 1032 C CA . PRO A 1 125 ? 40.849 16.481 -26.585 1.00 66.19 125 PRO A CA 1
ATOM 1033 C C . PRO A 1 125 ? 40.274 15.408 -27.518 1.00 66.19 125 PRO A C 1
ATOM 1035 O O . PRO A 1 125 ? 39.495 14.548 -27.100 1.00 66.19 125 PRO A O 1
ATOM 1038 N N . ASN A 1 126 ? 40.665 15.450 -28.791 1.00 66.00 126 ASN A N 1
ATOM 1039 C CA . ASN A 1 126 ? 40.219 14.477 -29.781 1.00 66.00 126 ASN A CA 1
ATOM 1040 C C . ASN A 1 126 ? 40.949 13.138 -29.562 1.00 66.00 126 ASN A C 1
ATOM 1042 O O . ASN A 1 126 ? 42.035 12.910 -30.093 1.00 66.00 126 ASN A O 1
ATOM 1046 N N . LEU A 1 127 ? 40.382 12.282 -28.704 1.00 72.62 127 LEU A N 1
ATOM 1047 C CA . LEU A 1 127 ? 40.945 10.968 -28.359 1.00 72.62 127 LEU A CA 1
ATOM 1048 C C . LEU A 1 127 ? 40.686 9.894 -29.425 1.00 72.62 127 LEU A C 1
ATOM 1050 O O . LEU A 1 127 ? 41.347 8.857 -29.406 1.00 72.62 127 LEU A O 1
ATOM 1054 N N . VAL A 1 128 ? 39.721 10.104 -30.322 1.00 81.00 128 VAL A N 1
ATOM 1055 C CA . VAL A 1 128 ? 39.335 9.109 -31.327 1.00 81.00 128 VAL A CA 1
ATOM 1056 C C . VAL A 1 128 ? 39.910 9.527 -32.671 1.00 81.00 128 VAL A C 1
ATOM 1058 O O . VAL A 1 128 ? 39.388 10.410 -33.344 1.00 81.00 128 VAL A O 1
ATOM 1061 N N . THR A 1 129 ? 41.002 8.879 -33.069 1.00 85.00 129 THR A N 1
ATOM 1062 C CA . THR A 1 129 ? 41.581 9.076 -34.401 1.00 85.00 129 THR A CA 1
ATOM 1063 C C . THR A 1 129 ? 40.634 8.573 -35.489 1.00 85.00 129 THR A C 1
ATOM 1065 O O . THR A 1 129 ? 39.803 7.693 -35.247 1.00 85.00 129 THR A O 1
ATOM 1068 N N . GLU A 1 130 ? 40.791 9.081 -36.714 1.00 82.75 130 GLU A N 1
ATOM 1069 C CA . GLU A 1 130 ? 40.048 8.582 -37.880 1.00 82.75 130 GLU A CA 1
ATOM 1070 C C . GLU A 1 130 ? 40.217 7.066 -38.053 1.00 82.75 130 GLU A C 1
ATOM 1072 O O . GLU A 1 130 ? 39.253 6.371 -38.361 1.00 82.75 130 GLU A O 1
ATOM 1077 N N . GLU A 1 131 ? 41.407 6.539 -37.756 1.00 86.50 131 GLU A N 1
ATOM 1078 C CA . GLU A 1 131 ? 41.695 5.101 -37.759 1.00 86.50 131 GLU A CA 1
ATOM 1079 C C . GLU A 1 131 ? 40.861 4.338 -36.720 1.00 86.50 131 GLU A C 1
ATOM 1081 O O . GLU A 1 131 ? 40.266 3.307 -37.033 1.00 86.50 131 GLU A O 1
ATOM 1086 N N . THR A 1 132 ? 40.762 4.861 -35.493 1.00 85.94 132 THR A N 1
ATOM 1087 C CA . THR A 1 132 ? 39.944 4.255 -34.430 1.00 85.94 132 THR A CA 1
ATOM 1088 C C . THR A 1 132 ? 38.468 4.261 -34.822 1.00 85.94 132 THR A C 1
ATOM 1090 O O . THR A 1 132 ? 37.763 3.269 -34.638 1.00 85.94 132 THR A O 1
ATOM 1093 N N . ASN A 1 133 ? 38.000 5.363 -35.410 1.00 85.44 133 ASN A N 1
ATOM 1094 C CA . ASN A 1 133 ? 36.626 5.486 -35.878 1.00 85.44 133 ASN A CA 1
ATOM 1095 C C . ASN A 1 133 ? 36.324 4.527 -37.045 1.00 85.44 133 ASN A C 1
ATOM 1097 O O . ASN A 1 133 ? 35.266 3.895 -37.071 1.00 85.44 133 ASN A O 1
ATOM 1101 N N . ALA A 1 134 ? 37.262 4.364 -37.982 1.00 86.69 134 ALA A N 1
ATOM 1102 C CA . ALA A 1 134 ? 37.149 3.405 -39.079 1.00 86.69 134 ALA A CA 1
ATOM 1103 C C . ALA A 1 134 ? 37.081 1.959 -38.562 1.00 86.69 134 ALA A C 1
ATOM 1105 O O . ALA A 1 134 ? 36.263 1.174 -39.039 1.00 86.69 134 ALA A O 1
ATOM 1106 N N . LEU A 1 135 ? 37.870 1.619 -37.538 1.00 86.50 135 LEU A N 1
ATOM 1107 C CA . LEU A 1 135 ? 37.833 0.295 -36.917 1.00 86.50 135 LEU A CA 1
ATOM 1108 C C . LEU A 1 135 ? 36.502 0.038 -36.192 1.00 86.50 135 LEU A C 1
ATOM 1110 O O . LEU A 1 135 ? 35.928 -1.036 -36.344 1.00 86.50 135 LEU A O 1
ATOM 1114 N N . MET A 1 136 ? 35.968 1.021 -35.456 1.00 84.00 136 MET A N 1
ATOM 1115 C CA . MET A 1 136 ? 34.697 0.870 -34.727 1.00 84.00 136 MET A CA 1
ATOM 1116 C C . MET A 1 136 ? 33.451 0.844 -35.623 1.00 84.00 136 MET A C 1
ATOM 1118 O O . MET A 1 136 ? 32.395 0.384 -35.192 1.00 84.00 136 MET A O 1
ATOM 1122 N N . THR A 1 137 ? 33.553 1.353 -36.850 1.00 86.88 137 THR A N 1
ATOM 1123 C CA . THR A 1 137 ? 32.452 1.357 -37.829 1.00 86.88 137 THR A CA 1
ATOM 1124 C C . THR A 1 137 ? 32.514 0.185 -38.807 1.00 86.88 137 THR A C 1
ATOM 1126 O O . THR A 1 137 ? 31.569 -0.027 -39.571 1.00 86.88 137 THR A O 1
ATOM 1129 N N . MET A 1 138 ? 33.592 -0.602 -38.777 1.00 89.12 138 MET A N 1
ATOM 1130 C CA . MET A 1 138 ? 33.731 -1.806 -39.587 1.00 89.12 138 MET A CA 1
ATOM 1131 C C . MET A 1 138 ? 32.740 -2.885 -39.130 1.00 89.12 138 MET A C 1
ATOM 1133 O O . MET A 1 138 ? 32.502 -3.081 -37.939 1.00 89.12 138 MET A O 1
ATOM 1137 N N . LEU A 1 139 ? 32.154 -3.608 -40.089 1.00 90.19 139 LEU A N 1
ATOM 1138 C CA . LEU A 1 139 ? 31.298 -4.749 -39.774 1.00 90.19 139 LEU A CA 1
ATOM 1139 C C . LEU A 1 139 ? 32.135 -5.860 -39.120 1.00 90.19 139 LEU A C 1
ATOM 1141 O O . LEU A 1 139 ? 33.176 -6.219 -39.675 1.00 90.19 139 LEU A O 1
ATOM 1145 N N . PRO A 1 140 ? 31.685 -6.429 -37.987 1.00 90.50 140 PRO A N 1
ATOM 1146 C CA . PRO A 1 140 ? 32.422 -7.488 -37.318 1.00 90.50 140 PRO A CA 1
ATOM 1147 C C . PRO A 1 140 ? 32.465 -8.747 -38.185 1.00 90.50 140 PRO A C 1
ATOM 1149 O O . PRO A 1 140 ? 31.488 -9.114 -38.851 1.00 90.50 140 PRO A O 1
ATOM 1152 N N . SER A 1 141 ? 33.604 -9.426 -38.151 1.00 92.69 141 SER A N 1
ATOM 1153 C CA . SER A 1 141 ? 33.795 -10.710 -38.817 1.00 92.69 141 SER A CA 1
ATOM 1154 C C . SER A 1 141 ? 33.046 -11.835 -38.097 1.00 92.69 141 SER A C 1
ATOM 1156 O O . SER A 1 141 ? 32.698 -11.747 -36.917 1.00 92.69 141 SER A O 1
ATOM 1158 N N . HIS A 1 142 ? 32.813 -12.943 -38.804 1.00 91.50 142 HIS A N 1
ATOM 1159 C CA . HIS A 1 142 ? 32.154 -14.110 -38.216 1.00 91.50 142 HIS A CA 1
ATOM 1160 C C . HIS A 1 142 ? 32.934 -14.683 -37.020 1.00 91.50 142 HIS A C 1
ATOM 1162 O O . HIS A 1 142 ? 32.330 -15.085 -36.025 1.00 91.50 142 HIS A O 1
ATOM 1168 N N . ASP A 1 143 ? 34.267 -14.671 -37.091 1.00 92.88 143 ASP A N 1
ATOM 1169 C CA . ASP A 1 143 ? 35.133 -15.170 -36.022 1.00 92.88 143 ASP A CA 1
ATOM 1170 C C . ASP A 1 143 ? 35.069 -14.285 -34.773 1.00 92.88 143 ASP A C 1
ATOM 1172 O O . ASP A 1 143 ? 34.996 -14.809 -33.661 1.00 92.88 143 ASP A O 1
ATOM 1176 N N . GLU A 1 144 ? 35.013 -12.960 -34.936 1.00 92.50 144 GLU A N 1
ATOM 1177 C CA . GLU A 1 144 ? 34.828 -12.024 -33.818 1.00 92.50 144 GLU A CA 1
ATOM 1178 C C . GLU A 1 144 ? 33.467 -12.209 -33.147 1.00 92.50 144 GLU A C 1
ATOM 1180 O O . GLU A 1 144 ? 33.390 -12.276 -31.918 1.00 92.50 144 GLU A O 1
ATOM 1185 N N . ILE A 1 145 ? 32.398 -12.357 -33.940 1.00 92.12 145 ILE A N 1
ATOM 1186 C CA . ILE A 1 145 ? 31.051 -12.628 -33.418 1.00 92.12 145 ILE A CA 1
ATOM 1187 C C . ILE A 1 145 ? 31.062 -13.931 -32.615 1.00 92.12 145 ILE A C 1
ATOM 1189 O O . ILE A 1 145 ? 30.574 -13.972 -31.483 1.00 92.12 145 ILE A O 1
ATOM 1193 N N . LYS A 1 146 ? 31.654 -14.996 -33.167 1.00 91.25 146 LYS A N 1
ATOM 1194 C CA . LYS A 1 146 ? 31.741 -16.294 -32.494 1.00 91.25 146 LYS A CA 1
ATOM 1195 C C . LYS A 1 146 ? 32.559 -16.206 -31.206 1.0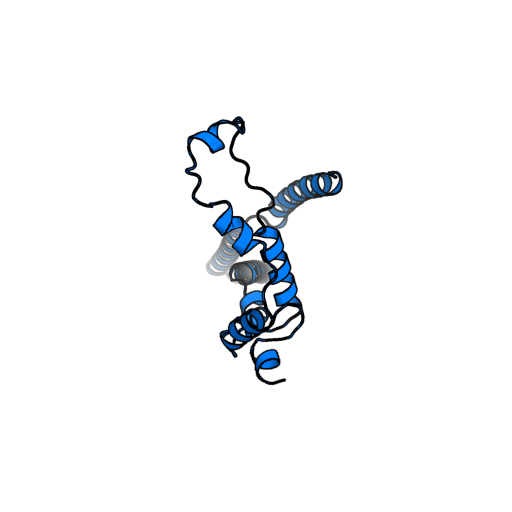0 91.25 146 LYS A C 1
ATOM 1197 O O . LYS A 1 146 ? 32.107 -16.689 -30.170 1.00 91.25 146 LYS A O 1
ATOM 1202 N N . ALA A 1 147 ? 33.727 -15.572 -31.241 1.00 92.75 147 ALA A N 1
ATOM 1203 C CA . ALA A 1 147 ? 34.573 -15.397 -30.065 1.00 92.75 147 ALA A CA 1
ATOM 1204 C C . ALA A 1 147 ? 33.842 -14.630 -28.953 1.00 92.75 147 ALA A C 1
ATOM 1206 O O . ALA A 1 147 ? 33.854 -15.063 -27.800 1.00 92.75 147 ALA A O 1
ATOM 1207 N N . ALA A 1 148 ? 33.141 -13.548 -29.303 1.00 91.38 148 ALA A N 1
ATOM 1208 C CA . ALA A 1 148 ? 32.354 -12.766 -28.356 1.00 91.38 148 ALA A CA 1
ATOM 1209 C C . ALA A 1 148 ? 31.224 -13.596 -27.724 1.00 91.38 148 ALA A C 1
ATOM 1211 O O . ALA A 1 148 ? 31.084 -13.610 -26.502 1.00 91.38 148 ALA A O 1
ATOM 1212 N N . VAL A 1 149 ? 30.457 -14.338 -28.530 1.00 89.69 149 VAL A N 1
ATOM 1213 C CA . VAL A 1 149 ? 29.346 -15.181 -28.050 1.00 89.69 149 VAL A CA 1
ATOM 1214 C C . VAL A 1 149 ? 29.834 -16.297 -27.120 1.00 89.69 149 VAL A C 1
ATOM 1216 O O . VAL A 1 149 ? 29.203 -16.569 -26.096 1.00 89.69 149 VAL A O 1
ATOM 1219 N N . PHE A 1 150 ? 30.971 -16.925 -27.427 1.00 91.31 150 PHE A N 1
ATOM 1220 C CA . PHE A 1 150 ? 31.544 -17.999 -26.606 1.00 91.31 150 PHE A CA 1
ATOM 1221 C C . PHE A 1 150 ? 32.267 -17.495 -25.348 1.00 91.31 150 PHE A C 1
ATOM 1223 O O . PHE A 1 150 ? 32.444 -18.266 -24.405 1.00 91.31 150 PHE A O 1
ATOM 1230 N N . ALA A 1 151 ? 32.632 -16.212 -25.297 1.00 92.94 151 ALA A N 1
ATOM 1231 C CA . ALA A 1 151 ? 33.160 -15.566 -24.097 1.00 92.94 151 ALA A CA 1
ATOM 1232 C C . ALA A 1 151 ? 32.064 -15.164 -23.087 1.00 92.94 151 ALA A C 1
ATOM 1234 O O . ALA A 1 151 ? 32.375 -14.853 -21.936 1.00 92.94 151 ALA A O 1
ATOM 1235 N N . LEU A 1 152 ? 30.785 -15.164 -23.486 1.00 88.88 152 LEU A N 1
ATOM 1236 C CA . LEU A 1 152 ? 29.676 -14.834 -22.588 1.00 88.88 152 LEU A CA 1
ATOM 1237 C C . LEU A 1 152 ? 29.498 -15.888 -21.487 1.00 88.88 152 LEU A C 1
ATOM 1239 O O . LEU A 1 152 ? 29.631 -17.094 -21.710 1.00 88.88 152 LEU A O 1
ATOM 1243 N N . ASN A 1 153 ? 29.109 -15.427 -20.296 1.00 89.62 153 ASN A N 1
ATOM 1244 C CA . ASN A 1 153 ? 28.771 -16.309 -19.185 1.00 89.62 153 ASN A CA 1
ATOM 1245 C C . ASN A 1 153 ? 27.469 -17.073 -19.491 1.00 89.62 153 ASN A C 1
ATOM 1247 O O . ASN A 1 153 ? 26.410 -16.462 -19.660 1.00 89.62 153 ASN A O 1
ATOM 1251 N N . LYS A 1 154 ? 27.565 -18.407 -19.522 1.00 86.81 154 LYS A N 1
ATOM 1252 C CA . LYS A 1 154 ? 26.479 -19.356 -19.822 1.00 86.81 154 LYS A CA 1
ATOM 1253 C C . LYS A 1 154 ? 25.245 -19.181 -18.941 1.00 86.81 154 LYS A C 1
ATOM 1255 O O . LYS A 1 154 ? 24.137 -19.347 -19.441 1.00 86.81 154 LYS A O 1
ATOM 1260 N N . ASP A 1 155 ? 25.442 -18.795 -17.684 1.00 86.31 155 ASP A N 1
ATOM 1261 C CA . ASP A 1 155 ? 24.378 -18.680 -16.681 1.00 86.31 155 ASP A CA 1
ATOM 1262 C C . ASP A 1 155 ? 23.750 -17.276 -16.635 1.00 86.31 155 ASP A C 1
ATOM 1264 O O . ASP A 1 155 ? 23.005 -16.935 -15.713 1.00 86.31 155 ASP A O 1
ATOM 1268 N N . SER A 1 156 ? 24.056 -16.426 -17.619 1.00 86.12 156 SER A N 1
ATOM 1269 C CA . SER A 1 156 ? 23.474 -15.086 -17.710 1.00 86.12 156 SER A CA 1
ATOM 1270 C C . SER A 1 156 ? 21.982 -15.152 -18.031 1.00 86.12 156 SER A C 1
ATOM 1272 O O . SER A 1 156 ? 21.527 -15.992 -18.810 1.00 86.12 156 SER A O 1
ATOM 1274 N N . ALA A 1 157 ? 21.214 -14.227 -17.452 1.00 84.12 157 ALA A N 1
ATOM 1275 C CA . ALA A 1 157 ? 19.780 -14.141 -17.696 1.00 84.12 157 ALA A CA 1
ATOM 1276 C C . ALA A 1 157 ? 19.481 -13.876 -19.189 1.00 84.12 157 ALA A C 1
ATOM 1278 O O . ALA A 1 157 ? 20.174 -13.061 -19.806 1.00 84.12 157 ALA A O 1
ATOM 1279 N N . PRO A 1 158 ? 18.460 -14.532 -19.771 1.00 87.06 158 PRO A N 1
ATOM 1280 C CA . PRO A 1 158 ? 18.117 -14.369 -21.179 1.00 87.06 158 PRO A CA 1
ATOM 1281 C C . PRO A 1 158 ? 17.576 -12.968 -21.480 1.00 87.06 158 PRO A C 1
ATOM 1283 O O . PRO A 1 158 ? 16.999 -12.296 -20.616 1.00 87.06 158 PRO A O 1
ATOM 1286 N N . GLY A 1 159 ? 17.746 -12.548 -22.734 1.00 79.94 159 GLY A N 1
ATOM 1287 C CA . GLY A 1 159 ? 17.176 -11.309 -23.247 1.00 79.94 159 GLY A CA 1
ATOM 1288 C C . GLY A 1 159 ? 15.648 -11.368 -23.397 1.00 79.94 159 GLY A C 1
ATOM 1289 O O . GLY A 1 159 ? 15.012 -12.385 -23.108 1.00 79.94 159 GLY A O 1
ATOM 1290 N N . PRO A 1 160 ? 15.017 -10.278 -23.872 1.00 78.38 160 PRO A N 1
ATOM 1291 C CA . PRO A 1 160 ? 13.577 -10.234 -24.148 1.00 78.38 160 PRO A CA 1
ATOM 1292 C C . PRO A 1 160 ? 13.104 -11.267 -25.186 1.00 78.38 160 PRO A C 1
ATOM 1294 O O . PRO A 1 160 ? 11.914 -11.568 -25.242 1.00 78.38 160 PRO A O 1
ATOM 1297 N N . ASP A 1 161 ? 14.025 -11.776 -26.004 1.00 83.69 161 ASP A N 1
ATOM 1298 C CA . ASP A 1 161 ? 13.831 -12.829 -27.004 1.00 83.69 161 ASP A CA 1
ATOM 1299 C C . ASP A 1 161 ? 13.843 -14.251 -26.411 1.00 83.69 161 ASP A C 1
ATOM 1301 O O . ASP A 1 161 ? 13.454 -15.198 -27.090 1.00 83.69 161 ASP A O 1
ATOM 1305 N N . GLY A 1 162 ? 14.232 -14.405 -25.141 1.00 84.81 162 GLY A N 1
ATOM 1306 C CA . GLY A 1 162 ? 14.212 -15.674 -24.415 1.00 84.81 162 GLY A CA 1
ATOM 1307 C C . GLY A 1 162 ? 15.437 -16.566 -24.632 1.00 84.81 162 GLY A C 1
ATOM 1308 O O . GLY A 1 162 ? 15.501 -17.637 -24.026 1.00 84.81 162 GLY A O 1
ATOM 1309 N N . PHE A 1 163 ? 16.420 -16.138 -25.428 1.00 86.50 163 PHE A N 1
ATOM 1310 C CA . PHE A 1 163 ? 17.648 -16.898 -25.667 1.00 86.50 163 PHE A CA 1
ATOM 1311 C C . PHE A 1 163 ? 18.787 -16.397 -24.768 1.00 86.50 163 PHE A C 1
ATOM 1313 O O . PHE A 1 163 ? 19.048 -15.201 -24.656 1.00 86.50 163 PHE A O 1
ATOM 1320 N N . GLY A 1 164 ? 19.458 -17.327 -24.083 1.00 85.81 164 GLY A N 1
ATOM 1321 C CA . GLY A 1 164 ? 20.641 -17.051 -23.262 1.00 85.81 164 GLY A CA 1
ATOM 1322 C C . GLY A 1 164 ? 21.937 -17.450 -23.969 1.00 85.81 164 GLY A C 1
ATOM 1323 O O . GLY A 1 164 ? 21.909 -18.187 -24.953 1.00 85.81 164 GLY A O 1
ATOM 1324 N N . ALA A 1 165 ? 23.087 -17.028 -23.430 1.00 88.56 165 ALA A N 1
ATOM 1325 C CA . ALA A 1 165 ? 24.405 -17.366 -23.982 1.00 88.56 165 ALA A CA 1
ATOM 1326 C C . ALA A 1 165 ? 24.612 -18.883 -24.155 1.00 88.56 165 ALA A C 1
ATOM 1328 O O . ALA A 1 165 ? 25.194 -19.316 -25.145 1.00 88.56 165 ALA A O 1
ATOM 1329 N N . PHE A 1 166 ? 24.069 -19.696 -23.240 1.00 89.00 166 PHE A N 1
ATOM 1330 C CA . PHE A 1 166 ? 24.106 -21.157 -23.337 1.00 89.00 166 PHE A CA 1
ATOM 1331 C C . PHE A 1 166 ? 23.519 -21.696 -24.651 1.00 89.00 166 PHE A C 1
ATOM 1333 O O . PHE A 1 166 ? 24.078 -22.629 -25.220 1.00 89.00 166 PHE A O 1
ATOM 1340 N N . PHE A 1 167 ? 22.425 -21.110 -25.147 1.00 89.25 167 PHE A N 1
ATOM 1341 C CA . PHE A 1 167 ? 21.757 -21.579 -26.362 1.00 89.25 167 PHE A CA 1
ATOM 1342 C C . PHE A 1 167 ? 22.685 -21.473 -27.577 1.00 89.25 167 PHE A C 1
ATOM 1344 O O . PHE A 1 167 ? 22.920 -22.471 -28.247 1.00 89.25 167 PHE A O 1
ATOM 1351 N N . PHE A 1 168 ? 23.285 -20.299 -27.788 1.00 88.06 168 PHE A N 1
ATOM 1352 C CA . PHE A 1 168 ? 24.183 -20.028 -28.918 1.00 88.06 168 PHE A CA 1
ATOM 1353 C C . PHE A 1 168 ? 25.544 -20.731 -28.824 1.00 88.06 168 PHE A C 1
ATOM 1355 O O . PHE A 1 168 ? 26.261 -20.838 -29.812 1.00 88.06 168 PHE A O 1
ATOM 1362 N N . GLN A 1 169 ? 25.942 -21.163 -27.626 1.00 88.75 169 GLN A N 1
ATOM 1363 C CA . GLN A 1 169 ? 27.174 -21.930 -27.434 1.00 88.75 169 GLN A CA 1
ATOM 1364 C C . GLN A 1 169 ? 26.970 -23.435 -27.651 1.00 88.75 169 GLN A C 1
ATOM 1366 O O . GLN A 1 169 ? 27.954 -24.159 -27.812 1.00 88.75 169 GLN A O 1
ATOM 1371 N N . HIS A 1 170 ? 25.724 -23.915 -27.597 1.00 85.94 170 HIS A N 1
ATOM 1372 C CA . HIS A 1 170 ? 25.393 -25.339 -27.653 1.00 85.94 170 HIS A CA 1
ATOM 1373 C C . HIS A 1 170 ? 24.777 -25.774 -28.988 1.00 85.94 170 HIS A C 1
ATOM 1375 O O . HIS A 1 170 ? 25.015 -26.907 -29.407 1.00 85.94 170 HIS A O 1
ATOM 1381 N N . TYR A 1 171 ? 24.004 -24.897 -29.633 1.00 79.81 171 TYR A N 1
ATOM 1382 C CA . TYR A 1 171 ? 23.328 -25.127 -30.913 1.00 79.81 171 TYR A CA 1
ATOM 1383 C C . TYR A 1 171 ? 23.889 -24.202 -31.992 1.00 79.81 171 TYR A C 1
ATOM 1385 O O . TYR A 1 171 ? 24.023 -24.680 -33.140 1.00 79.81 171 TYR A O 1
#

pLDDT: mean 84.1, std 11.03, range [50.75, 96.75]